Protein AF-A0A3C0HGK2-F1 (afdb_monomer_lite)

Structure (mmCIF, N/CA/C/O backbone):
data_AF-A0A3C0HGK2-F1
#
_entry.id   AF-A0A3C0HGK2-F1
#
loop_
_atom_site.group_PDB
_atom_site.id
_atom_site.type_symbol
_atom_site.label_atom_id
_atom_site.label_alt_id
_atom_site.label_comp_id
_atom_site.label_asym_id
_atom_site.label_entity_id
_atom_site.label_seq_id
_atom_site.pdbx_PDB_ins_code
_atom_site.Cartn_x
_atom_site.Cartn_y
_atom_site.Cartn_z
_atom_site.occupancy
_atom_site.B_iso_or_equiv
_atom_site.auth_seq_id
_atom_site.auth_comp_id
_atom_site.auth_asym_id
_atom_site.auth_atom_id
_atom_site.pdbx_PDB_model_num
ATOM 1 N N . ASN A 1 1 ? -24.593 -9.447 11.548 1.00 36.84 1 ASN A N 1
ATOM 2 C CA . ASN A 1 1 ? -23.207 -9.959 11.513 1.00 36.84 1 ASN A CA 1
ATOM 3 C C . ASN A 1 1 ? -22.691 -9.848 10.092 1.00 36.84 1 ASN A C 1
ATOM 5 O O . ASN A 1 1 ? -22.648 -10.843 9.377 1.00 36.84 1 ASN A O 1
ATOM 9 N N . ALA A 1 2 ? -22.392 -8.621 9.662 1.00 40.56 2 ALA A N 1
ATOM 10 C CA . ALA A 1 2 ? -21.572 -8.407 8.480 1.00 40.56 2 ALA A CA 1
ATOM 11 C C . ALA A 1 2 ? -20.198 -9.016 8.782 1.00 40.56 2 ALA A C 1
ATOM 13 O O . ALA A 1 2 ? -19.680 -8.815 9.880 1.00 40.56 2 ALA A O 1
ATOM 14 N N . ALA A 1 3 ? -19.671 -9.840 7.878 1.00 47.00 3 ALA A N 1
ATOM 15 C CA . ALA A 1 3 ? -18.323 -10.370 8.024 1.00 47.00 3 ALA A CA 1
ATOM 16 C C . ALA A 1 3 ? -17.372 -9.186 8.226 1.00 47.00 3 ALA A C 1
ATOM 18 O O . ALA A 1 3 ? -17.395 -8.245 7.434 1.00 47.00 3 ALA A O 1
ATOM 19 N N . GLU A 1 4 ? -16.607 -9.215 9.311 1.00 53.28 4 GLU A N 1
ATOM 20 C CA . GLU A 1 4 ? -15.583 -8.2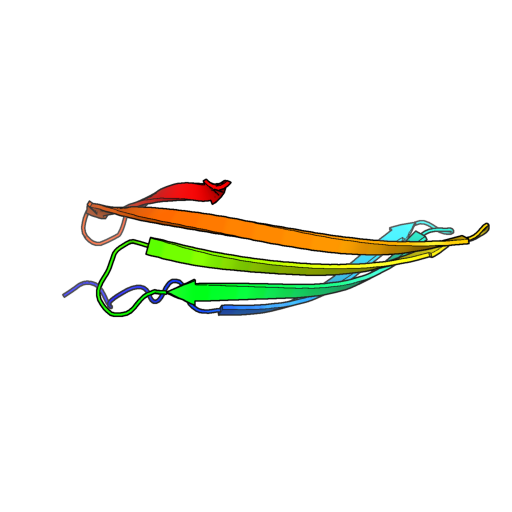29 9.625 1.00 53.28 4 GLU A CA 1
ATOM 21 C C . GLU A 1 4 ? -14.654 -8.115 8.409 1.00 53.28 4 GLU A C 1
ATOM 23 O O . GLU A 1 4 ? -13.927 -9.051 8.065 1.00 53.28 4 GLU A O 1
ATOM 28 N N . ARG A 1 5 ? -14.787 -7.019 7.652 1.00 60.62 5 ARG A N 1
ATOM 29 C CA . ARG A 1 5 ? -13.972 -6.785 6.461 1.00 60.62 5 ARG A CA 1
ATOM 30 C C . ARG A 1 5 ? -12.560 -6.506 6.942 1.00 60.62 5 ARG A C 1
ATOM 32 O O . ARG A 1 5 ? -12.293 -5.442 7.488 1.00 60.62 5 ARG A O 1
ATOM 39 N N . SER A 1 6 ? -11.669 -7.473 6.746 1.00 68.81 6 SER A N 1
ATOM 40 C CA . SER A 1 6 ? -10.252 -7.257 7.000 1.00 68.81 6 SER A CA 1
ATOM 41 C C . SER A 1 6 ? -9.697 -6.350 5.909 1.00 68.81 6 SER A C 1
ATOM 43 O O . SER A 1 6 ? -9.665 -6.732 4.739 1.00 68.81 6 SER A O 1
ATOM 45 N N . TYR A 1 7 ? -9.220 -5.166 6.290 1.00 83.38 7 TYR A N 1
ATOM 46 C CA . TYR A 1 7 ? -8.455 -4.274 5.405 1.00 83.38 7 TYR A CA 1
ATOM 47 C C . TYR A 1 7 ? -7.001 -4.740 5.296 1.00 83.38 7 TYR A C 1
ATOM 49 O O . TYR A 1 7 ? -6.075 -3.932 5.269 1.00 83.38 7 TYR A O 1
ATOM 57 N N . SER A 1 8 ? -6.794 -6.056 5.284 1.00 91.12 8 SER A N 1
ATOM 58 C CA . SER A 1 8 ? -5.496 -6.687 5.107 1.00 91.12 8 SER A CA 1
ATOM 59 C C . SER A 1 8 ? -5.526 -7.499 3.826 1.00 91.12 8 SER A C 1
ATOM 61 O O . SER A 1 8 ? -6.272 -8.472 3.715 1.00 91.12 8 SER A O 1
ATOM 63 N N . TYR A 1 9 ? -4.719 -7.098 2.854 1.00 91.81 9 TYR A N 1
ATOM 64 C CA . TYR A 1 9 ? -4.594 -7.809 1.591 1.00 91.81 9 TYR A CA 1
ATOM 65 C C . TYR A 1 9 ? -3.173 -7.709 1.056 1.00 91.81 9 TYR A C 1
ATOM 67 O O . TYR A 1 9 ? -2.402 -6.831 1.438 1.00 91.81 9 TYR A O 1
ATOM 75 N N . VAL A 1 10 ? -2.845 -8.623 0.150 1.00 95.62 10 VAL A N 1
ATOM 76 C CA . VAL A 1 10 ? -1.665 -8.548 -0.705 1.00 95.62 10 VAL A CA 1
ATOM 77 C C . VAL A 1 10 ? -2.116 -8.935 -2.102 1.00 95.62 10 VAL A C 1
ATOM 79 O O . VAL A 1 10 ? -2.748 -9.973 -2.289 1.00 95.62 10 VAL A O 1
ATOM 82 N N . GLU A 1 11 ? -1.788 -8.098 -3.072 1.00 96.12 11 GLU A N 1
ATOM 83 C CA . GLU A 1 11 ? -2.097 -8.294 -4.477 1.00 96.12 11 GLU A CA 1
ATOM 84 C C . GLU A 1 11 ? -0.837 -8.063 -5.305 1.00 96.12 11 GLU A C 1
ATOM 86 O O . GLU A 1 11 ? -0.133 -7.067 -5.136 1.00 96.12 11 GLU A O 1
ATOM 91 N N . GLY A 1 12 ? -0.556 -9.003 -6.203 1.00 96.69 12 GLY A N 1
ATOM 92 C CA . GLY A 1 12 ? 0.439 -8.828 -7.251 1.00 96.69 12 GLY A CA 1
ATOM 93 C C . GLY A 1 12 ? -0.242 -8.418 -8.548 1.00 96.69 12 GLY A C 1
ATOM 94 O O . GLY A 1 12 ? -1.331 -8.902 -8.857 1.00 96.69 12 GLY A O 1
ATOM 95 N N . PHE A 1 13 ? 0.412 -7.568 -9.327 1.00 95.19 13 PHE A N 1
ATOM 96 C CA . PHE A 1 13 ? -0.097 -7.132 -10.621 1.00 95.19 13 PHE A CA 1
ATOM 97 C C . PHE A 1 13 ? 1.029 -6.981 -11.639 1.00 95.19 13 PHE A C 1
ATOM 99 O O . PHE A 1 13 ? 2.204 -6.841 -11.297 1.00 95.19 13 PHE A O 1
ATOM 106 N N . TYR A 1 14 ? 0.644 -7.010 -12.909 1.00 94.12 14 TYR A N 1
ATOM 107 C CA . TYR A 1 14 ? 1.507 -6.715 -14.042 1.00 94.12 14 TYR A CA 1
ATOM 108 C C . TYR A 1 14 ? 0.893 -5.556 -14.819 1.00 94.12 14 TYR A C 1
ATOM 110 O O . TYR A 1 14 ? -0.320 -5.519 -15.034 1.00 94.12 14 TYR A O 1
ATOM 118 N N . THR A 1 15 ? 1.723 -4.595 -15.202 1.00 92.50 15 THR A N 1
ATOM 119 C CA . THR A 1 15 ? 1.349 -3.471 -16.052 1.00 92.50 15 THR A CA 1
ATOM 120 C C . THR A 1 15 ? 2.007 -3.659 -17.406 1.00 92.50 15 THR A C 1
ATOM 122 O O . THR A 1 15 ? 3.222 -3.799 -17.487 1.00 92.50 15 THR A O 1
ATOM 125 N N . ASP A 1 16 ? 1.199 -3.602 -18.455 1.00 91.56 16 ASP A N 1
ATOM 126 C CA . ASP A 1 16 ? 1.648 -3.456 -19.835 1.00 91.56 16 ASP A CA 1
ATOM 127 C C . ASP A 1 16 ? 1.059 -2.144 -20.356 1.00 91.56 16 ASP A C 1
ATOM 129 O O . ASP A 1 16 ? -0.159 -2.005 -20.502 1.00 91.56 16 ASP A O 1
ATOM 133 N N . ALA A 1 17 ? 1.923 -1.149 -20.545 1.00 84.94 17 ALA A N 1
ATOM 134 C CA . ALA A 1 17 ? 1.573 0.168 -21.057 1.00 84.94 17 ALA A CA 1
ATOM 135 C C . ALA A 1 17 ? 2.074 0.342 -22.505 1.00 84.94 17 ALA A C 1
ATOM 137 O O . ALA A 1 17 ? 2.576 1.406 -22.879 1.00 84.94 17 ALA A O 1
ATOM 138 N N . GLY A 1 18 ? 1.916 -0.699 -23.329 1.00 82.00 18 GLY A N 1
ATOM 139 C CA . GLY A 1 18 ? 2.246 -0.702 -24.754 1.00 82.00 18 GLY A CA 1
ATOM 140 C C . GLY A 1 18 ? 3.700 -1.084 -25.042 1.00 82.00 18 GLY A C 1
ATOM 141 O O . GLY A 1 18 ? 4.435 -1.519 -24.166 1.00 82.00 18 GLY A O 1
ATOM 142 N N . ASP A 1 19 ? 4.146 -0.864 -26.284 1.00 77.69 19 ASP A N 1
ATOM 143 C CA . ASP A 1 19 ? 5.404 -1.385 -26.868 1.00 77.69 19 ASP A CA 1
ATOM 144 C C . ASP A 1 19 ? 6.729 -1.022 -26.157 1.00 77.69 19 ASP A C 1
ATOM 146 O O . ASP A 1 19 ? 7.816 -1.404 -26.618 1.00 77.69 19 ASP A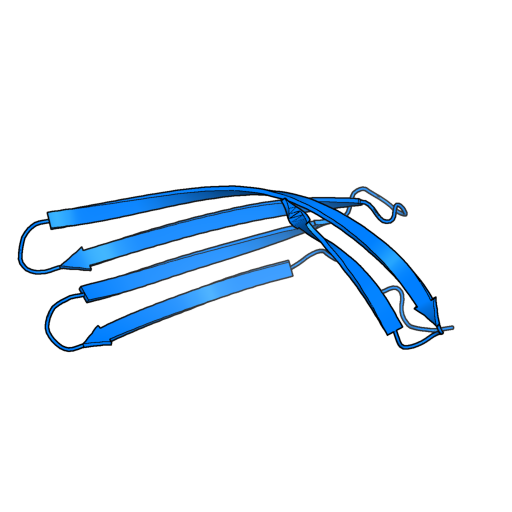 O 1
ATOM 150 N N . SER A 1 20 ? 6.687 -0.227 -25.090 1.00 81.19 20 SER A N 1
ATOM 151 C CA . SER A 1 20 ? 7.885 0.366 -24.499 1.00 81.19 20 SER A CA 1
ATOM 152 C C . SER A 1 20 ? 7.920 0.452 -22.983 1.00 81.19 20 SER A C 1
ATOM 154 O O . SER A 1 20 ? 8.961 0.885 -22.497 1.00 81.19 20 SER A O 1
ATOM 156 N N . ILE A 1 21 ? 6.839 0.132 -22.263 1.00 88.81 21 ILE A N 1
ATOM 157 C CA . ILE A 1 21 ? 6.817 0.174 -20.795 1.00 88.81 21 ILE A CA 1
ATOM 158 C C . ILE A 1 21 ? 6.023 -1.022 -20.283 1.00 88.81 21 ILE A C 1
ATOM 160 O O . ILE A 1 21 ? 4.808 -1.087 -20.467 1.00 88.81 21 ILE A O 1
ATOM 164 N N . ASP A 1 22 ? 6.709 -1.918 -19.592 1.00 92.69 22 ASP A N 1
ATOM 165 C CA . ASP A 1 22 ? 6.091 -2.990 -18.827 1.00 92.69 22 ASP A CA 1
ATOM 166 C C . ASP A 1 22 ? 6.592 -2.983 -17.386 1.00 92.69 22 ASP A C 1
ATOM 168 O O . ASP A 1 22 ? 7.495 -2.227 -17.030 1.00 92.69 22 ASP A O 1
ATOM 172 N N . GLY A 1 23 ? 5.963 -3.766 -16.521 1.00 93.88 23 GLY A N 1
ATOM 173 C CA . GLY A 1 23 ? 6.352 -3.784 -15.126 1.00 93.88 23 GLY A CA 1
ATOM 174 C C . GLY A 1 23 ? 5.519 -4.714 -14.275 1.00 93.88 23 GLY A C 1
ATOM 175 O O . GLY A 1 23 ? 4.404 -5.085 -14.634 1.00 93.88 23 GLY A O 1
ATOM 176 N N . PHE A 1 24 ? 6.040 -5.065 -13.109 1.00 95.69 24 PHE A N 1
ATOM 177 C CA . PHE A 1 24 ? 5.285 -5.785 -12.092 1.00 95.69 24 PHE A CA 1
ATOM 178 C C . PHE A 1 24 ? 5.250 -4.979 -10.804 1.00 95.69 24 PHE A C 1
ATOM 180 O O . PHE A 1 24 ? 6.097 -4.121 -10.547 1.00 95.69 24 PHE A O 1
ATOM 187 N N . GLY A 1 25 ? 4.268 -5.282 -9.973 1.00 96.38 25 GLY A N 1
ATOM 188 C CA . GLY A 1 25 ? 4.158 -4.674 -8.668 1.00 96.38 25 GLY A CA 1
ATOM 189 C C . GLY A 1 25 ? 3.502 -5.589 -7.660 1.00 96.38 25 GLY A C 1
ATOM 190 O O . GLY A 1 25 ? 2.877 -6.600 -7.996 1.00 96.38 25 GLY A O 1
ATOM 191 N N . VAL A 1 26 ? 3.673 -5.209 -6.405 1.00 97.12 26 VAL A N 1
ATOM 192 C CA . VAL A 1 26 ? 2.955 -5.773 -5.276 1.00 97.12 26 VAL A CA 1
ATOM 193 C C . VAL A 1 26 ? 2.412 -4.622 -4.457 1.00 97.12 26 VAL A C 1
ATOM 195 O O . VAL A 1 26 ? 3.140 -3.693 -4.114 1.00 97.12 26 VAL A O 1
ATOM 198 N N . ARG A 1 27 ? 1.129 -4.696 -4.127 1.00 96.12 27 ARG A N 1
ATOM 199 C CA . ARG A 1 27 ? 0.502 -3.783 -3.184 1.00 96.12 27 ARG A CA 1
ATOM 200 C C . ARG A 1 27 ? -0.177 -4.557 -2.085 1.00 96.12 27 ARG A C 1
ATOM 202 O O . ARG A 1 27 ? -0.619 -5.688 -2.275 1.00 96.12 27 ARG A O 1
ATOM 209 N N . GLY A 1 28 ? -0.295 -3.935 -0.934 1.00 94.88 28 GLY A N 1
ATOM 210 C CA . GLY A 1 28 ? -1.002 -4.538 0.166 1.00 94.88 28 GLY A CA 1
ATOM 211 C C . GLY A 1 28 ? -1.327 -3.549 1.252 1.00 94.88 28 GLY A C 1
ATOM 212 O O . GLY A 1 28 ? -0.916 -2.386 1.236 1.00 94.88 28 GLY A O 1
ATOM 213 N N . SER A 1 29 ? -2.064 -4.058 2.218 1.00 95.00 29 SER A N 1
ATOM 214 C CA . SER A 1 29 ? -2.374 -3.341 3.433 1.00 95.00 29 SER A CA 1
ATOM 215 C C . SER A 1 29 ? -2.380 -4.275 4.626 1.00 95.00 29 SER A C 1
ATOM 217 O O . SER A 1 29 ? -2.516 -5.495 4.495 1.00 95.00 29 SER A O 1
ATOM 219 N N . ILE A 1 30 ? -2.234 -3.685 5.804 1.00 93.50 30 ILE A N 1
ATOM 220 C CA . ILE A 1 30 ? -2.384 -4.380 7.076 1.00 93.50 30 ILE A CA 1
ATOM 221 C C . ILE A 1 30 ? -3.232 -3.534 8.016 1.00 93.50 30 ILE A C 1
ATOM 223 O O . ILE A 1 30 ? -2.919 -2.372 8.280 1.00 93.50 30 ILE A O 1
ATOM 227 N N . GLN A 1 31 ? -4.315 -4.123 8.514 1.00 92.00 31 GLN A N 1
ATOM 228 C CA . GLN A 1 31 ? -5.191 -3.494 9.494 1.00 92.00 31 GLN A CA 1
ATOM 229 C C . GLN A 1 31 ? -4.566 -3.539 10.888 1.00 92.00 31 GLN A C 1
ATOM 231 O O . GLN A 1 31 ? -3.990 -4.548 11.304 1.00 92.00 31 GLN A O 1
ATOM 236 N N . PHE A 1 32 ? -4.689 -2.443 11.630 1.00 90.31 32 PHE A N 1
ATOM 237 C CA . PHE A 1 32 ? -4.192 -2.375 12.996 1.00 90.31 32 PHE A CA 1
ATOM 238 C C . PHE A 1 32 ? -5.225 -2.948 13.965 1.00 90.31 32 PHE A C 1
ATOM 240 O O . PHE A 1 32 ? -6.133 -2.231 14.388 1.00 90.31 32 PHE A O 1
ATOM 247 N N . ALA A 1 33 ? -5.054 -4.217 14.348 1.00 85.50 33 ALA A N 1
ATOM 248 C CA . ALA A 1 33 ? -5.943 -4.917 15.284 1.00 85.50 33 ALA A CA 1
ATOM 249 C C . ALA A 1 33 ? -7.431 -4.720 14.910 1.00 85.50 33 ALA A C 1
ATOM 251 O O . ALA A 1 33 ? -7.761 -4.644 13.729 1.00 85.50 33 ALA A O 1
ATOM 252 N N . ASP A 1 34 ? -8.306 -4.564 15.904 1.00 81.62 34 ASP A N 1
ATOM 253 C CA . ASP A 1 34 ? -9.747 -4.347 15.709 1.00 81.62 34 ASP A CA 1
ATOM 254 C C . ASP A 1 34 ? -10.083 -2.856 15.490 1.00 81.62 34 ASP A C 1
ATOM 256 O O . ASP A 1 34 ? -11.150 -2.367 15.869 1.00 81.62 34 ASP A O 1
ATOM 260 N N . THR A 1 35 ? -9.144 -2.079 14.939 1.00 85.06 35 THR A N 1
ATOM 261 C CA . THR A 1 35 ? -9.374 -0.665 14.626 1.00 85.06 35 THR A CA 1
ATOM 262 C C . THR A 1 35 ? -9.784 -0.479 13.172 1.00 85.06 35 THR A C 1
ATOM 264 O O . THR A 1 35 ? -9.537 -1.311 12.305 1.00 85.06 35 THR A O 1
ATOM 267 N N . ALA A 1 36 ? -10.367 0.678 12.887 1.00 88.25 36 ALA A N 1
ATOM 268 C CA . ALA A 1 36 ? -10.662 1.124 11.532 1.00 88.25 36 ALA A CA 1
ATOM 269 C C . ALA A 1 36 ? -9.419 1.600 10.749 1.00 88.25 36 ALA A C 1
ATOM 271 O O . ALA A 1 36 ? -9.546 1.984 9.591 1.00 88.25 36 ALA A O 1
ATOM 272 N N . PHE A 1 37 ? -8.231 1.619 11.362 1.00 91.88 37 PHE A N 1
ATOM 273 C CA . PHE A 1 37 ? -7.008 2.101 10.724 1.00 91.88 37 PHE A CA 1
ATOM 274 C C . PHE A 1 37 ? -6.212 0.962 10.083 1.00 91.88 37 PHE A C 1
ATOM 276 O O . PHE A 1 37 ? -6.155 -0.152 10.609 1.00 91.88 37 PHE A O 1
ATOM 283 N N . TYR A 1 38 ? -5.537 1.266 8.980 1.00 93.69 38 TYR A N 1
ATOM 284 C CA . TYR A 1 38 ? -4.639 0.339 8.297 1.00 93.69 38 TYR A CA 1
ATOM 285 C C . TYR A 1 38 ? -3.453 1.075 7.672 1.00 93.69 38 TYR A C 1
ATOM 287 O O . TYR A 1 38 ? -3.523 2.271 7.394 1.00 93.69 38 TYR A O 1
ATOM 295 N N . ALA A 1 39 ? -2.350 0.364 7.459 1.00 94.81 39 ALA A N 1
ATOM 296 C CA . ALA A 1 39 ? -1.237 0.843 6.644 1.00 94.81 39 ALA A CA 1
ATOM 297 C C . ALA A 1 39 ? -1.341 0.286 5.228 1.00 94.81 39 ALA A C 1
ATOM 299 O O . ALA A 1 39 ? -1.798 -0.841 5.042 1.00 94.81 39 ALA A O 1
ATOM 300 N N . LEU A 1 40 ? -0.869 1.064 4.260 1.00 95.81 40 LEU A N 1
ATOM 301 C CA . LEU A 1 40 ? -0.750 0.714 2.851 1.00 95.81 40 LEU A CA 1
ATOM 302 C C . LEU A 1 40 ? 0.725 0.681 2.462 1.00 95.81 40 LEU A C 1
ATOM 304 O O . LEU A 1 40 ? 1.513 1.520 2.905 1.00 95.81 40 LEU A O 1
ATOM 308 N N . GLY A 1 41 ? 1.082 -0.274 1.614 1.00 96.50 41 GLY A N 1
ATOM 309 C CA . GLY A 1 41 ? 2.389 -0.338 0.980 1.00 96.50 41 GLY A CA 1
ATOM 310 C C . GLY A 1 41 ? 2.252 -0.804 -0.458 1.00 96.50 41 GLY A C 1
ATOM 311 O O . GLY A 1 41 ? 1.476 -1.715 -0.750 1.00 96.50 41 GLY A O 1
ATOM 312 N N . ASP A 1 42 ? 3.012 -0.186 -1.347 1.00 96.62 42 ASP A N 1
ATOM 313 C CA . ASP A 1 42 ? 3.057 -0.532 -2.758 1.00 96.62 42 ASP A CA 1
ATOM 314 C C . ASP A 1 42 ? 4.492 -0.426 -3.276 1.00 96.62 42 ASP A C 1
ATOM 316 O O . ASP A 1 42 ? 5.245 0.492 -2.940 1.00 96.62 42 ASP A O 1
ATOM 320 N N . PHE A 1 43 ? 4.861 -1.419 -4.075 1.00 96.19 43 PHE A N 1
ATOM 321 C CA . PHE A 1 43 ? 6.089 -1.449 -4.841 1.00 96.19 43 PHE A CA 1
ATOM 322 C C . PHE A 1 43 ? 5.755 -1.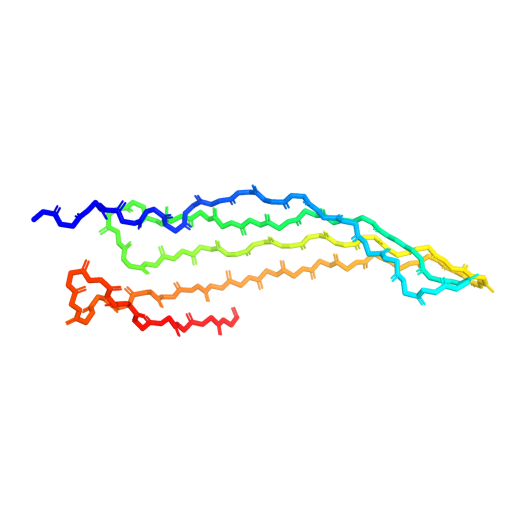718 -6.301 1.00 96.19 43 PHE A C 1
ATOM 324 O O . PHE A 1 43 ? 5.034 -2.670 -6.613 1.00 96.19 43 PHE A O 1
ATOM 331 N N . ARG A 1 44 ? 6.340 -0.922 -7.194 1.00 95.38 44 ARG A N 1
ATOM 332 C CA . ARG A 1 44 ? 6.229 -1.067 -8.645 1.00 95.38 44 ARG A CA 1
ATOM 333 C C . ARG A 1 44 ? 7.602 -0.954 -9.276 1.00 95.38 44 ARG A C 1
ATOM 335 O O . ARG A 1 44 ? 8.313 0.015 -9.030 1.00 95.38 44 ARG A O 1
ATOM 342 N N . ASN A 1 45 ? 7.928 -1.902 -10.139 1.00 94.38 45 ASN A N 1
ATOM 343 C CA . ASN A 1 45 ? 9.027 -1.768 -11.078 1.00 94.38 45 ASN A CA 1
ATOM 344 C C . ASN A 1 45 ? 8.450 -1.554 -12.476 1.00 94.38 45 ASN A C 1
ATOM 346 O O . ASN A 1 45 ? 7.499 -2.236 -12.859 1.00 94.38 45 ASN A O 1
ATOM 350 N N . TYR A 1 46 ? 9.045 -0.631 -13.221 1.00 92.81 46 TYR A N 1
ATOM 351 C CA . TYR A 1 46 ? 8.795 -0.427 -14.638 1.00 92.81 46 TYR A CA 1
ATOM 352 C C . TYR A 1 46 ? 10.101 -0.551 -15.413 1.00 92.81 46 TYR A C 1
ATOM 354 O O . TYR A 1 46 ? 11.110 0.041 -15.027 1.00 92.81 46 TYR A O 1
ATOM 362 N N . SER A 1 47 ? 10.057 -1.261 -16.532 1.00 88.69 47 SER A N 1
ATOM 363 C CA . SER A 1 47 ? 11.148 -1.373 -17.490 1.00 88.69 47 SER A CA 1
ATOM 364 C C . SER A 1 47 ? 10.717 -0.772 -18.826 1.00 88.69 47 SER A C 1
ATOM 366 O O . SER A 1 47 ? 9.573 -0.938 -19.258 1.00 88.69 47 SER A O 1
ATOM 368 N N . GLY A 1 48 ? 11.606 -0.022 -19.481 1.00 87.12 48 GLY A N 1
ATOM 369 C CA . GLY A 1 48 ? 11.295 0.570 -20.779 1.00 87.12 48 GLY A CA 1
ATOM 370 C C . GLY A 1 48 ? 12.502 0.937 -21.635 1.00 87.12 48 GLY A C 1
ATOM 371 O O . GLY A 1 48 ? 13.648 0.844 -21.199 1.00 87.12 48 GLY A O 1
ATOM 372 N N . ARG A 1 49 ? 12.257 1.357 -22.892 1.00 72.44 49 ARG A N 1
ATOM 373 C CA . ARG A 1 49 ? 13.279 1.619 -23.946 1.00 72.44 49 ARG A CA 1
ATOM 374 C C . ARG A 1 49 ? 14.188 2.842 -23.695 1.00 72.44 49 ARG A C 1
ATOM 376 O O . ARG A 1 49 ? 14.429 3.647 -24.593 1.00 72.44 49 ARG A O 1
ATOM 383 N N . GLY A 1 50 ? 14.713 2.984 -22.487 1.00 72.88 50 GLY A N 1
ATOM 384 C CA . GLY A 1 50 ? 15.610 4.068 -22.095 1.00 72.88 50 GLY A CA 1
ATOM 385 C C . GLY A 1 50 ? 15.954 4.106 -20.607 1.00 72.88 50 GLY A C 1
ATOM 386 O O . GLY A 1 50 ? 16.782 4.928 -20.223 1.00 72.88 50 GLY A O 1
ATOM 387 N N . GLY A 1 51 ? 15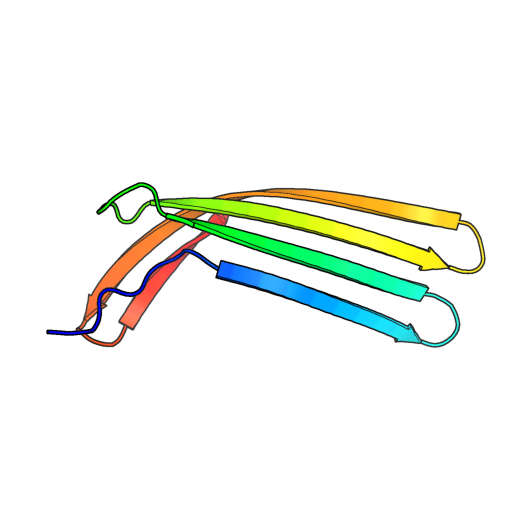.360 3.237 -19.783 1.00 77.38 51 GLY A N 1
ATOM 388 C CA . GLY A 1 51 ? 15.665 3.149 -18.360 1.00 77.38 51 GLY A CA 1
ATOM 389 C C . GLY A 1 51 ? 14.624 2.358 -17.576 1.00 77.38 51 GLY A C 1
ATOM 390 O O . GLY A 1 51 ? 13.524 2.103 -18.069 1.00 77.38 51 GLY A O 1
ATOM 391 N N . ASP A 1 52 ? 15.003 2.031 -16.346 1.00 89.31 52 ASP A N 1
ATOM 392 C CA . ASP A 1 52 ? 14.169 1.340 -15.370 1.00 89.31 52 ASP A CA 1
ATOM 393 C C . ASP A 1 52 ? 13.746 2.331 -14.277 1.00 89.31 52 ASP A C 1
ATOM 395 O O . ASP A 1 52 ? 14.505 3.241 -13.921 1.00 89.31 52 ASP A O 1
ATOM 399 N N . ALA A 1 53 ? 12.534 2.171 -13.753 1.00 90.31 53 ALA A N 1
ATOM 400 C CA . ALA A 1 53 ? 12.008 2.983 -12.665 1.00 90.31 53 ALA A CA 1
ATOM 401 C C . ALA A 1 53 ? 11.431 2.095 -11.562 1.00 90.31 53 ALA A C 1
ATOM 403 O O . ALA A 1 53 ? 10.537 1.290 -11.808 1.00 90.31 53 ALA A O 1
ATOM 404 N N . ASP A 1 54 ? 11.904 2.311 -10.337 1.00 93.81 54 ASP A N 1
ATOM 405 C CA . ASP A 1 54 ? 11.366 1.689 -9.131 1.00 93.81 54 ASP A CA 1
ATOM 406 C C . ASP A 1 54 ? 10.587 2.729 -8.330 1.00 93.81 54 ASP A C 1
ATOM 408 O O . ASP A 1 54 ? 11.110 3.801 -8.008 1.00 93.81 54 ASP A O 1
ATOM 412 N N . LEU A 1 55 ? 9.337 2.418 -7.996 1.00 94.25 55 LEU A N 1
ATOM 413 C CA . LEU A 1 55 ? 8.470 3.265 -7.190 1.00 94.25 55 LEU A CA 1
ATOM 414 C C . LEU A 1 55 ? 8.061 2.532 -5.919 1.00 94.25 55 LEU A C 1
ATOM 416 O O . LEU A 1 55 ? 7.693 1.359 -5.944 1.00 94.25 55 LEU A O 1
ATOM 420 N N . TRP A 1 56 ? 8.100 3.278 -4.821 1.00 96.31 56 TRP A N 1
ATOM 421 C CA . TRP A 1 56 ? 7.632 2.851 -3.513 1.00 96.31 56 TRP A CA 1
ATOM 422 C C . TRP A 1 56 ? 6.625 3.870 -3.008 1.00 96.31 56 TRP A C 1
ATOM 424 O O . TRP A 1 56 ? 6.900 5.072 -3.017 1.00 96.31 56 TRP A O 1
ATOM 434 N N . GLU A 1 57 ? 5.485 3.387 -2.541 1.00 95.81 57 GLU A N 1
ATOM 435 C CA . GLU A 1 57 ? 4.448 4.206 -1.932 1.00 95.81 57 GLU A CA 1
ATOM 436 C C . GLU A 1 57 ? 4.059 3.596 -0.588 1.00 95.81 57 GLU A C 1
ATOM 438 O O . GLU A 1 57 ? 3.944 2.378 -0.438 1.00 95.81 57 GLU A O 1
ATOM 443 N N . PHE A 1 58 ? 3.884 4.461 0.404 1.00 96.56 58 PHE A N 1
ATOM 444 C CA . PHE A 1 58 ? 3.436 4.087 1.735 1.00 96.56 58 PHE A CA 1
ATOM 445 C C . 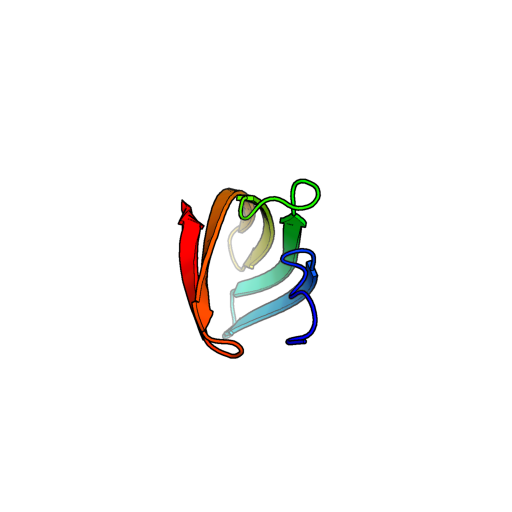PHE A 1 58 ? 2.366 5.066 2.161 1.00 96.56 58 PHE A C 1
ATOM 447 O O . PHE A 1 58 ? 2.508 6.267 1.930 1.00 96.56 58 PHE A O 1
ATOM 454 N N . GLY A 1 59 ? 1.338 4.550 2.817 1.00 95.56 59 GLY A N 1
ATOM 455 C CA . GLY A 1 59 ? 0.212 5.363 3.232 1.00 95.56 59 GLY A CA 1
ATOM 456 C C . GLY A 1 59 ? -0.466 4.839 4.479 1.00 95.56 59 GLY A C 1
ATOM 457 O O . GLY A 1 59 ? -0.173 3.746 4.980 1.00 95.56 59 GLY A O 1
ATOM 458 N N . LEU A 1 60 ? -1.394 5.641 4.975 1.00 95.19 60 LEU A N 1
ATOM 459 C CA . LEU A 1 60 ? -2.287 5.285 6.064 1.00 95.19 60 LEU A CA 1
ATOM 460 C C . LEU A 1 60 ? -3.727 5.439 5.599 1.00 95.19 60 LEU A C 1
ATOM 462 O O . LEU A 1 60 ? -4.083 6.386 4.901 1.00 95.19 60 LEU A O 1
ATOM 466 N N . GLY A 1 61 ? -4.559 4.500 6.025 1.00 93.31 61 GLY A N 1
ATOM 467 C CA . GLY A 1 61 ? -5.971 4.474 5.713 1.00 93.31 61 GLY A CA 1
ATOM 468 C C . GLY A 1 61 ? -6.841 4.418 6.959 1.00 93.31 61 GLY A C 1
ATOM 469 O O . GLY A 1 61 ? -6.425 3.946 8.023 1.00 93.31 61 GLY A O 1
ATOM 470 N N . TYR A 1 62 ? -8.067 4.905 6.812 1.00 91.50 62 TYR A N 1
ATOM 471 C CA . TYR A 1 62 ? -9.131 4.792 7.797 1.00 91.50 62 TYR A CA 1
ATOM 472 C C . TYR A 1 62 ? -10.436 4.385 7.115 1.00 91.50 62 TYR A C 1
ATOM 474 O O . TYR A 1 62 ? -10.845 4.999 6.129 1.00 91.50 62 TYR A O 1
ATOM 482 N N . ALA A 1 63 ? -11.101 3.375 7.670 1.00 91.12 63 ALA A N 1
ATOM 483 C CA . ALA A 1 63 ? -12.367 2.855 7.180 1.00 91.12 63 ALA A CA 1
ATOM 484 C C . ALA A 1 63 ? -13.492 3.045 8.206 1.00 91.12 63 ALA A C 1
ATOM 486 O O . ALA A 1 63 ? -13.510 2.425 9.267 1.00 91.12 63 ALA A O 1
ATOM 487 N N . LEU A 1 64 ? -14.472 3.882 7.877 1.00 88.75 64 LEU A N 1
ATOM 488 C CA . LEU A 1 64 ? -15.661 4.107 8.689 1.00 88.75 64 LEU A CA 1
ATOM 489 C C . LEU A 1 64 ? -16.822 3.251 8.187 1.00 88.75 64 LEU A C 1
ATOM 491 O O . LEU A 1 64 ? -17.310 3.460 7.077 1.00 88.75 64 LEU A O 1
ATOM 495 N N . ASN A 1 65 ? -17.328 2.357 9.033 1.00 89.25 65 ASN A N 1
ATOM 496 C CA . ASN A 1 65 ? -18.538 1.607 8.721 1.00 89.25 65 ASN A CA 1
ATOM 497 C C . ASN A 1 65 ? -19.777 2.517 8.752 1.00 89.25 65 ASN A C 1
ATOM 499 O O . ASN A 1 65 ? -20.061 3.155 9.767 1.00 89.25 65 ASN A O 1
ATOM 503 N N . ILE A 1 66 ? -20.506 2.585 7.634 1.00 89.69 66 ILE A N 1
ATOM 504 C CA . ILE A 1 66 ? -21.758 3.351 7.503 1.00 89.69 66 ILE A CA 1
ATOM 505 C C . ILE A 1 66 ? -22.969 2.419 7.636 1.00 89.69 66 ILE A C 1
ATOM 507 O O . ILE A 1 66 ? -23.990 2.798 8.212 1.00 89.69 66 ILE A O 1
ATOM 511 N N . SER A 1 67 ? -22.870 1.206 7.095 1.00 86.94 67 SER A N 1
ATOM 512 C CA . SER A 1 67 ? -23.887 0.157 7.200 1.00 86.94 67 SER A CA 1
ATOM 513 C C . SER A 1 67 ? -23.253 -1.226 7.057 1.00 86.94 67 SER A C 1
ATOM 515 O O . SER A 1 67 ? -22.085 -1.352 6.698 1.00 86.94 67 SER A O 1
ATOM 517 N N . ASP A 1 68 ? -24.048 -2.285 7.232 1.00 84.56 68 ASP A N 1
ATOM 518 C CA . ASP A 1 68 ? -23.611 -3.687 7.102 1.00 84.56 68 ASP A CA 1
ATOM 519 C C . ASP A 1 68 ? -22.916 -4.037 5.767 1.00 84.56 68 ASP A C 1
ATOM 521 O O . ASP A 1 68 ? -22.305 -5.096 5.640 1.00 84.56 68 ASP A O 1
ATOM 525 N N . ASN A 1 69 ? -23.027 -3.188 4.743 1.00 87.25 69 ASN A N 1
ATOM 526 C CA . ASN A 1 69 ? -22.454 -3.412 3.419 1.00 87.25 69 ASN A CA 1
ATOM 527 C C . ASN A 1 69 ? -21.676 -2.218 2.847 1.00 87.25 69 ASN A C 1
ATOM 529 O O . ASN A 1 69 ? -21.090 -2.368 1.770 1.00 87.25 69 ASN A O 1
ATOM 533 N N . LEU A 1 70 ? -21.620 -1.082 3.547 1.00 86.00 70 LEU A N 1
ATOM 534 C CA . LEU A 1 70 ? -21.005 0.154 3.068 1.00 86.00 70 LEU A CA 1
ATOM 535 C C . LEU A 1 70 ? -20.010 0.697 4.088 1.00 86.00 70 LEU A C 1
ATOM 537 O O . LEU A 1 70 ? -20.374 0.987 5.228 1.00 86.00 70 LEU A O 1
ATOM 541 N N . ASP A 1 71 ? -18.791 0.927 3.613 1.00 88.94 71 ASP A N 1
ATOM 542 C CA . ASP A 1 71 ? -17.736 1.598 4.359 1.00 88.94 71 ASP A CA 1
ATOM 543 C C . ASP A 1 71 ? -17.286 2.843 3.585 1.00 88.94 71 ASP A C 1
ATOM 545 O O . ASP A 1 71 ? -17.177 2.817 2.357 1.00 88.94 71 ASP A O 1
ATOM 549 N N . LEU A 1 72 ? -17.046 3.940 4.301 1.00 90.44 72 LEU A N 1
ATOM 550 C CA . LEU A 1 72 ? -16.348 5.113 3.785 1.00 90.44 72 LEU A CA 1
ATOM 551 C C . LEU A 1 72 ? -14.861 4.962 4.075 1.00 90.44 72 LEU A C 1
ATOM 553 O O . LEU A 1 72 ? -14.476 4.738 5.219 1.00 90.44 72 LEU A O 1
ATOM 557 N N . ILE A 1 73 ? -14.040 5.141 3.047 1.00 91.12 73 ILE A N 1
ATOM 558 C CA . ILE A 1 73 ? -12.595 4.962 3.127 1.00 91.12 73 ILE A CA 1
ATOM 559 C C . ILE A 1 73 ? -11.900 6.301 2.867 1.00 91.12 73 ILE A C 1
ATOM 561 O O . ILE A 1 73 ? -12.287 7.040 1.959 1.00 91.12 73 ILE A O 1
ATOM 565 N N . ALA A 1 74 ? -10.876 6.603 3.663 1.00 92.75 74 ALA A N 1
ATOM 566 C CA . ALA A 1 74 ? -9.945 7.704 3.442 1.00 92.75 74 ALA A CA 1
ATOM 567 C C . ALA A 1 74 ? -8.507 7.171 3.478 1.00 92.75 74 ALA A C 1
ATOM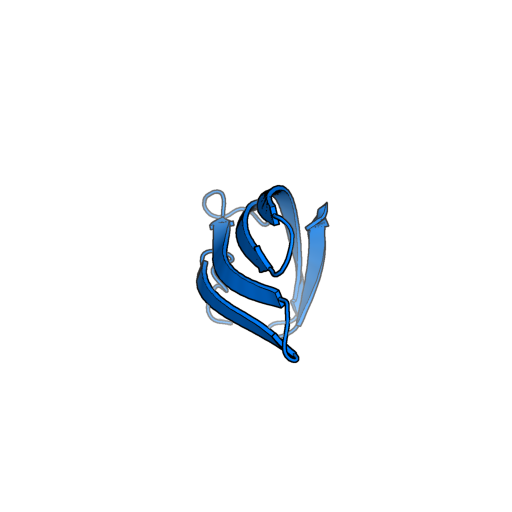 569 O O . ALA A 1 74 ? -8.150 6.475 4.425 1.00 92.75 74 ALA A O 1
ATOM 570 N N . GLU A 1 75 ? -7.702 7.508 2.470 1.00 90.69 75 GLU A N 1
ATOM 571 C CA . GLU A 1 75 ? -6.311 7.061 2.294 1.00 90.69 75 GLU A CA 1
ATOM 572 C C . GLU A 1 75 ? -5.420 8.262 1.956 1.00 90.69 75 GLU A C 1
ATOM 574 O O . GLU A 1 75 ? -5.890 9.219 1.329 1.00 90.69 75 GLU A O 1
ATOM 579 N N . GLY A 1 76 ? -4.149 8.215 2.360 1.00 86.38 76 GLY A N 1
ATOM 580 C CA . GLY A 1 76 ? -3.138 9.218 2.021 1.00 86.38 76 GLY A CA 1
ATOM 581 C C . GLY A 1 76 ? -1.723 8.775 2.335 1.00 86.38 76 GLY A C 1
ATOM 582 O O . GLY A 1 76 ? -1.563 7.764 3.059 1.00 86.38 76 GLY A O 1
#

Foldseek 3Di:
DQPPDFQWDKDKDWDDPPDFKIKIKIKTKHDDPSFQKIKIWMWMWMGGDPDIDIDIDIKMKGWDDPDSPDIDIDMD

Sequence (76 aa):
NAAERSYSYVEGFYTDAGDSIDGFGVRGSIQFADTAFYALGDFRNYSGRGGDADLWEFGLGYALNISDNLDLIAEG

Secondary structure (DSSP, 8-state):
--------EEEEEEEE-STTEEEEEEEEEEE-TTSSEEEEEEEEEEEETTEEEEEEEEEEEEEEEEETTEEEEEE-

pLDDT: mean 87.5, std 12.32, range [36.84, 97.12]

Radius of gyration: 16.13 Å; chains: 1; bounding box: 40×20×43 Å